Protein AF-A0A3C2E5F0-F1 (afdb_monomer)

Secondary structure (DSSP, 8-state):
--HHHHHHHHHHHHHHHHHHHHHHHHHHHTT-----STT-TTSPPHHHHHHHHT--SPP-------HHHHTTS--

Foldseek 3Di:
DDPVVVVVVVVVVVVVVVVVVVVCCCVPVVPPDDQPDPVSVVDDDPVRVVVVVPDPDDDDDDDDDDPVVCVVDDD

Sequence (75 aa):
MSRKWHLAAMLAALGVLVAAVNLIAANFLSHVRVDATEAGLYRLSDGSLETIEEMAEPVRWTFYYSRRAAADYPA

Structure (mmCIF, N/CA/C/O backbone):
data_AF-A0A3C2E5F0-F1
#
_entry.id   AF-A0A3C2E5F0-F1
#
loop_
_atom_site.group_PDB
_atom_site.id
_atom_site.type_symbol
_atom_site.label_atom_id
_atom_site.label_alt_id
_atom_site.label_comp_id
_atom_site.label_asym_id
_atom_site.label_entity_id
_atom_site.label_seq_id
_atom_site.pdbx_PDB_ins_code
_atom_site.Cartn_x
_atom_site.Cartn_y
_atom_site.Cartn_z
_atom_site.occupancy
_atom_site.B_iso_or_equiv
_atom_site.auth_seq_id
_atom_site.auth_comp_id
_atom_site.auth_asym_id
_atom_site.auth_atom_id
_atom_site.pdbx_PDB_model_num
ATOM 1 N N . MET A 1 1 ? 15.690 -7.092 -42.208 1.00 63.16 1 MET A N 1
ATOM 2 C CA . MET A 1 1 ? 15.923 -6.506 -40.867 1.00 63.16 1 MET A CA 1
ATOM 3 C C . MET A 1 1 ? 16.913 -7.402 -40.126 1.00 63.16 1 MET A C 1
ATOM 5 O O . MET A 1 1 ? 16.772 -8.613 -40.228 1.00 63.16 1 MET A O 1
ATOM 9 N N . SER A 1 2 ? 17.965 -6.877 -39.487 1.00 85.50 2 SER A N 1
ATOM 10 C CA . SER A 1 2 ? 18.996 -7.734 -38.866 1.00 85.50 2 SER A CA 1
ATOM 11 C C . SER A 1 2 ? 18.554 -8.246 -37.488 1.00 85.50 2 SER A C 1
ATOM 13 O O . SER A 1 2 ? 17.797 -7.580 -36.787 1.00 85.50 2 SER A O 1
ATOM 15 N N . ARG A 1 3 ? 19.054 -9.413 -37.054 1.00 87.88 3 ARG A N 1
ATOM 16 C CA . ARG A 1 3 ? 18.759 -10.015 -35.733 1.00 87.88 3 ARG A CA 1
ATOM 17 C C . ARG A 1 3 ? 18.911 -9.032 -34.559 1.00 87.88 3 ARG A C 1
ATOM 19 O O . ARG A 1 3 ? 18.158 -9.106 -33.596 1.00 87.88 3 ARG A O 1
ATOM 26 N N . LYS A 1 4 ? 19.848 -8.082 -34.655 1.00 91.12 4 LYS A N 1
ATOM 27 C CA . LYS A 1 4 ? 20.077 -7.039 -33.640 1.00 91.12 4 LYS A CA 1
ATOM 28 C C . LYS A 1 4 ? 18.882 -6.087 -33.491 1.00 91.12 4 LYS A C 1
ATOM 30 O O . LYS A 1 4 ? 18.564 -5.697 -32.376 1.00 91.12 4 LYS A O 1
ATOM 35 N N . TRP A 1 5 ? 18.190 -5.771 -34.586 1.00 94.56 5 TRP A N 1
ATOM 36 C CA . TRP A 1 5 ? 16.995 -4.921 -34.568 1.00 94.56 5 TRP A CA 1
ATOM 37 C C . TRP A 1 5 ? 15.804 -5.596 -33.895 1.00 94.56 5 TRP A C 1
ATOM 39 O O . TRP A 1 5 ? 15.097 -4.953 -33.128 1.00 94.56 5 TRP A O 1
ATOM 49 N N . HIS A 1 6 ? 15.614 -6.897 -34.123 1.00 93.88 6 HIS A N 1
ATOM 50 C 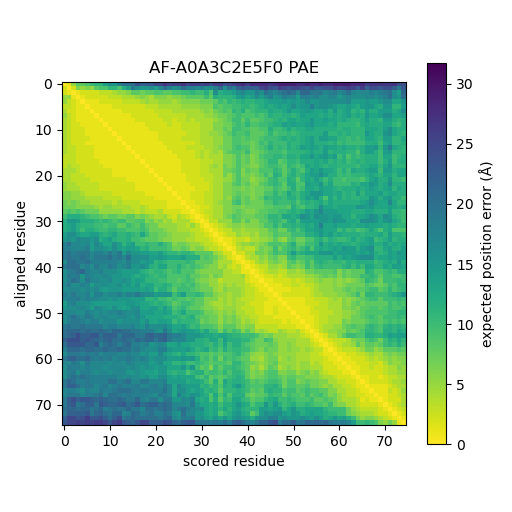CA . HIS A 1 6 ? 14.567 -7.654 -33.434 1.00 93.88 6 HIS A CA 1
ATOM 51 C C . HIS A 1 6 ? 14.814 -7.704 -31.923 1.00 93.88 6 HIS A C 1
ATOM 53 O O . HIS A 1 6 ? 13.894 -7.458 -31.151 1.00 93.88 6 HIS A O 1
ATOM 59 N N . LEU A 1 7 ? 16.062 -7.932 -31.499 1.00 96.31 7 LEU A N 1
ATOM 60 C CA . LEU A 1 7 ? 16.428 -7.909 -30.079 1.00 96.31 7 LEU A CA 1
ATOM 61 C C . LEU A 1 7 ? 16.205 -6.528 -29.449 1.00 96.31 7 LEU A C 1
ATOM 63 O O . LEU A 1 7 ? 15.642 -6.442 -28.362 1.00 96.31 7 LEU A O 1
ATOM 67 N N . ALA A 1 8 ? 16.588 -5.452 -30.140 1.00 96.88 8 ALA A N 1
ATOM 68 C CA . ALA A 1 8 ? 16.359 -4.091 -29.659 1.00 96.88 8 ALA A CA 1
ATOM 69 C C . ALA A 1 8 ? 14.860 -3.773 -29.516 1.00 96.88 8 ALA A C 1
ATOM 71 O O . ALA A 1 8 ? 14.441 -3.243 -28.490 1.00 96.88 8 ALA A O 1
ATOM 72 N N . ALA A 1 9 ? 14.044 -4.153 -30.503 1.00 97.12 9 ALA A N 1
ATOM 73 C CA . ALA A 1 9 ? 12.596 -3.967 -30.451 1.00 97.12 9 ALA A CA 1
ATOM 74 C C . ALA A 1 9 ? 11.948 -4.774 -29.313 1.00 97.12 9 ALA A C 1
ATOM 76 O O . ALA A 1 9 ? 11.089 -4.251 -28.607 1.00 97.12 9 ALA A O 1
ATOM 77 N N . MET A 1 10 ? 12.388 -6.018 -29.089 1.00 97.62 10 MET A N 1
ATOM 78 C CA . MET A 1 10 ? 11.904 -6.839 -27.974 1.00 97.62 10 MET A CA 1
ATOM 79 C C . MET A 1 10 ? 12.258 -6.234 -26.614 1.00 97.62 10 MET A C 1
ATOM 81 O O . MET A 1 10 ? 11.403 -6.185 -25.734 1.00 97.62 10 MET A O 1
ATOM 85 N N . LEU A 1 11 ? 13.490 -5.747 -26.439 1.00 98.00 11 LEU A N 1
ATOM 86 C CA . LEU A 1 11 ? 13.908 -5.101 -25.192 1.00 98.00 11 LEU A CA 1
ATOM 87 C C . LEU A 1 11 ? 13.133 -3.806 -24.935 1.00 98.00 11 LEU A C 1
ATOM 89 O O . LEU A 1 11 ? 12.709 -3.564 -23.807 1.00 98.00 11 LEU A O 1
ATOM 93 N N . ALA A 1 12 ? 12.897 -3.002 -25.974 1.00 98.19 12 ALA A N 1
ATOM 94 C CA . ALA A 1 12 ? 12.080 -1.799 -25.861 1.00 98.19 12 ALA A CA 1
ATOM 95 C C . ALA A 1 12 ? 10.632 -2.136 -25.471 1.00 98.19 12 ALA A C 1
ATOM 97 O O . ALA A 1 12 ? 10.092 -1.540 -24.541 1.00 98.19 12 ALA A O 1
ATOM 98 N N . ALA A 1 13 ? 10.026 -3.133 -26.124 1.00 98.31 13 ALA A N 1
ATOM 99 C CA . ALA A 1 13 ? 8.681 -3.596 -25.792 1.00 98.31 13 ALA A CA 1
ATOM 100 C C . ALA A 1 13 ? 8.593 -4.125 -24.351 1.00 98.31 13 ALA A C 1
ATOM 102 O O . ALA A 1 13 ? 7.637 -3.815 -23.643 1.00 98.31 13 ALA A O 1
ATOM 103 N N . LEU A 1 14 ? 9.607 -4.864 -23.891 1.00 98.56 14 LEU A N 1
ATOM 104 C CA . LEU A 1 14 ? 9.686 -5.335 -22.509 1.00 98.56 14 LEU A CA 1
ATOM 105 C C . LEU A 1 14 ? 9.784 -4.168 -21.519 1.00 98.56 14 LEU A C 1
ATOM 107 O O . LEU A 1 14 ? 9.076 -4.164 -20.516 1.00 98.56 14 LEU A O 1
ATOM 111 N N . GLY A 1 15 ? 10.612 -3.161 -21.807 1.00 98.56 15 GLY A N 1
ATOM 112 C CA . GLY A 1 15 ? 10.721 -1.962 -20.974 1.00 98.56 15 GLY A CA 1
ATOM 113 C C . GLY A 1 15 ? 9.391 -1.213 -20.858 1.00 98.56 15 GLY A C 1
ATOM 114 O O . GLY A 1 15 ? 8.974 -0.859 -19.755 1.00 98.56 15 GLY A O 1
ATOM 115 N N . VAL A 1 16 ? 8.684 -1.045 -21.979 1.00 98.50 16 VAL A N 1
ATOM 116 C CA . VAL A 1 16 ? 7.341 -0.444 -22.002 1.00 98.50 16 VAL A CA 1
ATOM 117 C C . VAL A 1 16 ? 6.350 -1.276 -21.190 1.00 98.50 16 VAL A C 1
ATOM 119 O O . VAL A 1 16 ? 5.592 -0.713 -20.404 1.00 98.50 16 VAL A O 1
ATOM 122 N N . LEU A 1 17 ? 6.374 -2.603 -21.329 1.00 98.50 17 LEU A N 1
ATOM 123 C CA . LEU A 1 17 ? 5.495 -3.495 -20.576 1.00 98.50 17 LEU A CA 1
ATOM 124 C C . LEU A 1 17 ? 5.734 -3.377 -19.066 1.00 98.50 17 LEU A C 1
ATOM 126 O O . LEU A 1 17 ? 4.779 -3.226 -18.308 1.00 98.50 17 LEU A O 1
ATOM 130 N N . VAL A 1 18 ? 6.995 -3.396 -18.628 1.00 98.50 18 VAL A N 1
ATOM 131 C CA . VAL A 1 18 ? 7.349 -3.245 -17.208 1.00 98.50 18 VAL A CA 1
ATOM 132 C C . VAL A 1 18 ? 6.868 -1.898 -16.670 1.00 98.50 18 VAL A C 1
ATOM 134 O O . VAL A 1 18 ? 6.268 -1.853 -15.596 1.00 98.50 18 VAL A O 1
ATOM 137 N N . ALA A 1 19 ? 7.079 -0.808 -17.413 1.00 98.25 19 ALA A N 1
ATOM 138 C CA . ALA A 1 19 ? 6.612 0.517 -17.014 1.00 98.25 19 ALA A CA 1
ATOM 139 C C . ALA A 1 19 ? 5.077 0.584 -16.923 1.00 98.25 19 ALA A C 1
ATOM 141 O O . ALA A 1 19 ? 4.542 1.087 -15.936 1.00 98.25 19 ALA A O 1
ATOM 142 N N . ALA A 1 20 ? 4.370 0.027 -17.910 1.00 98.12 20 ALA A N 1
ATOM 143 C CA . ALA A 1 20 ? 2.911 -0.012 -17.929 1.00 98.12 20 ALA A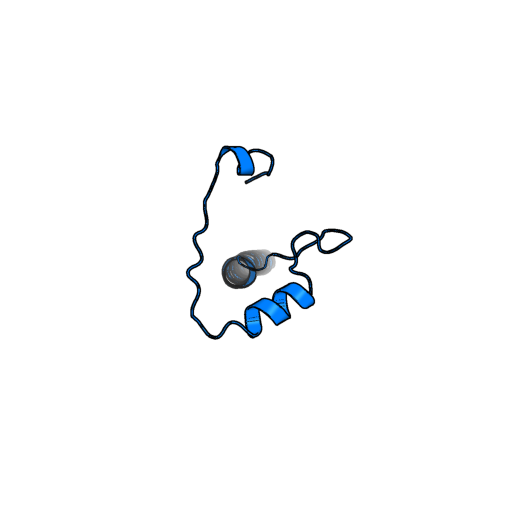 CA 1
ATOM 144 C C . ALA A 1 20 ? 2.349 -0.804 -16.740 1.00 98.12 20 ALA A C 1
ATOM 146 O O . ALA A 1 20 ? 1.459 -0.316 -16.046 1.00 98.12 20 ALA A O 1
ATOM 147 N N . VAL A 1 21 ? 2.903 -1.988 -16.458 1.00 97.81 21 VAL A N 1
ATOM 148 C CA . VAL A 1 21 ? 2.493 -2.811 -15.309 1.00 97.81 21 VAL A CA 1
ATOM 149 C C . VAL A 1 21 ? 2.722 -2.070 -13.996 1.00 97.81 21 VAL A C 1
ATOM 151 O O . VAL A 1 21 ? 1.829 -2.055 -13.156 1.00 97.81 21 VAL A O 1
ATOM 154 N N . ASN A 1 22 ? 3.873 -1.414 -13.823 1.00 96.88 22 ASN A N 1
ATOM 155 C CA . ASN A 1 22 ? 4.149 -0.644 -12.608 1.00 96.88 22 ASN A CA 1
ATOM 156 C C . ASN A 1 22 ? 3.191 0.538 -12.444 1.00 96.88 22 ASN A C 1
ATOM 158 O O . ASN A 1 22 ? 2.712 0.779 -11.340 1.00 96.88 22 ASN A O 1
ATOM 162 N N . LEU A 1 23 ? 2.872 1.252 -13.526 1.00 96.94 23 LEU A N 1
ATOM 163 C CA . LEU A 1 23 ? 1.943 2.380 -13.472 1.00 96.94 23 LEU A CA 1
ATOM 164 C C . LEU A 1 23 ? 0.521 1.926 -13.119 1.00 96.94 23 LEU A C 1
ATOM 166 O O . LEU A 1 23 ? -0.136 2.540 -12.279 1.00 96.94 23 LEU A O 1
ATOM 170 N N . ILE A 1 24 ? 0.067 0.822 -13.718 1.00 96.69 24 ILE A N 1
ATOM 171 C CA . ILE A 1 24 ? -1.217 0.197 -13.382 1.00 96.69 24 ILE A CA 1
ATOM 172 C C . ILE A 1 24 ? -1.196 -0.247 -11.915 1.00 96.69 24 ILE A C 1
ATOM 174 O O . ILE A 1 24 ? -2.102 0.095 -11.160 1.00 96.69 24 ILE A O 1
ATOM 178 N N . ALA A 1 25 ? -0.149 -0.939 -11.467 1.00 94.56 25 ALA A N 1
ATOM 179 C CA . ALA A 1 25 ? -0.051 -1.391 -10.085 1.00 94.56 25 ALA A CA 1
ATOM 180 C C . ALA A 1 25 ? -0.061 -0.219 -9.091 1.00 94.56 25 ALA A C 1
ATOM 182 O O . ALA A 1 25 ? -0.810 -0.249 -8.120 1.00 94.56 25 ALA A O 1
ATOM 183 N N . ALA A 1 26 ? 0.688 0.849 -9.357 1.00 91.25 26 ALA A N 1
ATOM 184 C CA . ALA A 1 26 ? 0.686 2.042 -8.517 1.00 91.25 26 ALA A CA 1
ATOM 185 C C . ALA A 1 26 ? -0.702 2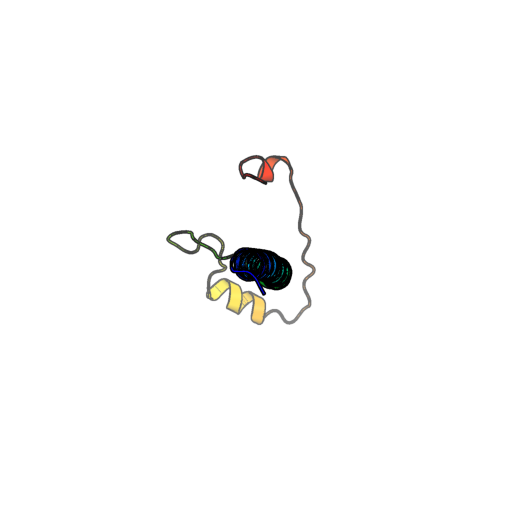.704 -8.464 1.00 91.25 26 ALA A C 1
ATOM 187 O O . ALA A 1 26 ? -1.154 3.109 -7.395 1.00 91.25 26 ALA A O 1
ATOM 188 N N . ASN A 1 27 ? -1.418 2.778 -9.587 1.00 91.56 27 ASN A N 1
ATOM 189 C CA . ASN A 1 27 ? -2.742 3.395 -9.617 1.00 91.56 27 ASN A CA 1
ATOM 190 C C . ASN A 1 27 ? -3.811 2.544 -8.911 1.00 91.56 27 ASN A C 1
ATOM 192 O O . ASN A 1 27 ? -4.635 3.080 -8.177 1.00 91.56 27 ASN A O 1
ATOM 196 N N . PHE A 1 28 ? -3.797 1.225 -9.115 1.00 91.62 28 PHE A N 1
ATOM 197 C CA . PHE A 1 28 ? -4.867 0.340 -8.643 1.00 91.62 28 PHE A CA 1
ATOM 198 C C . PHE A 1 28 ? -4.578 -0.332 -7.293 1.00 91.62 28 PHE A C 1
ATOM 200 O O . PHE A 1 28 ? -5.518 -0.642 -6.567 1.00 91.62 28 PHE A O 1
ATOM 207 N N . LEU A 1 29 ? -3.310 -0.547 -6.927 1.00 90.56 29 LEU A N 1
ATOM 208 C CA . LEU A 1 29 ? -2.920 -1.231 -5.687 1.00 90.56 29 LEU A CA 1
ATOM 209 C C . LEU A 1 29 ? -2.352 -0.299 -4.605 1.00 90.56 29 LEU A C 1
ATOM 211 O O . LEU A 1 29 ? -2.141 -0.758 -3.488 1.00 90.56 29 LEU A O 1
ATOM 215 N N . SER A 1 30 ? -2.153 0.999 -4.866 1.00 82.38 30 SER A N 1
ATOM 216 C CA . SER A 1 30 ? -1.604 1.947 -3.867 1.00 82.38 30 SER A CA 1
ATOM 217 C C . SER A 1 30 ? -2.391 2.025 -2.558 1.00 82.38 30 SER A C 1
ATOM 219 O O . SER A 1 30 ? -1.824 2.343 -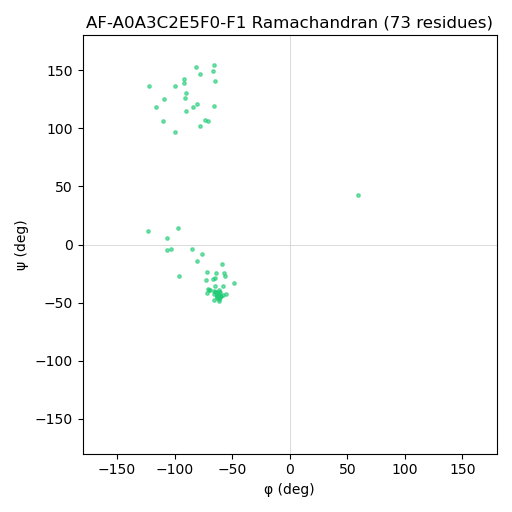1.516 1.00 82.38 30 SER A O 1
ATOM 221 N N . HIS A 1 31 ? -3.691 1.738 -2.601 1.00 78.25 31 HIS A N 1
ATOM 222 C CA . HIS A 1 31 ? -4.582 1.808 -1.440 1.00 78.25 31 HIS A CA 1
ATOM 223 C C . HIS A 1 31 ? -4.910 0.428 -0.861 1.00 78.25 31 HIS A C 1
ATOM 225 O O . HIS A 1 31 ? -5.588 0.331 0.162 1.00 78.25 31 HIS A O 1
ATOM 231 N N . VAL A 1 32 ? -4.434 -0.646 -1.494 1.00 82.06 32 VAL A N 1
ATOM 232 C CA . VAL A 1 32 ? -4.678 -2.009 -1.030 1.00 82.06 32 VAL A CA 1
ATOM 233 C C . VAL A 1 32 ? -3.746 -2.284 0.148 1.00 82.06 32 VAL A C 1
ATOM 235 O O . VAL A 1 32 ? -2.556 -2.537 -0.022 1.00 82.06 32 VAL A O 1
ATOM 238 N N . ARG A 1 33 ? -4.293 -2.226 1.365 1.00 78.75 33 ARG A N 1
ATOM 239 C CA . ARG A 1 33 ? -3.593 -2.603 2.600 1.00 78.75 33 ARG A CA 1
ATOM 240 C C . ARG A 1 33 ? -4.021 -4.016 2.984 1.00 78.75 33 ARG A C 1
ATOM 242 O O . ARG A 1 33 ? -5.084 -4.203 3.568 1.00 78.75 33 ARG A O 1
ATOM 249 N N . VAL A 1 34 ? -3.221 -5.014 2.615 1.00 80.69 34 VAL A N 1
ATOM 250 C CA . VAL A 1 34 ? -3.456 -6.402 3.037 1.00 80.69 34 VAL A CA 1
ATOM 251 C C . VAL A 1 34 ? -2.918 -6.573 4.454 1.00 80.69 34 VAL A C 1
ATOM 253 O O . VAL A 1 34 ? -1.731 -6.358 4.690 1.00 80.69 34 VAL A O 1
ATOM 256 N N . ASP A 1 35 ? -3.783 -6.957 5.392 1.00 80.75 35 ASP A N 1
ATOM 257 C CA . ASP A 1 35 ? -3.347 -7.369 6.726 1.00 80.75 35 ASP A CA 1
ATOM 258 C C . ASP A 1 35 ? -2.702 -8.761 6.632 1.00 80.75 35 ASP A C 1
ATOM 260 O O . ASP A 1 35 ? -3.387 -9.757 6.398 1.00 80.75 35 ASP A O 1
ATOM 264 N N . ALA A 1 36 ? -1.373 -8.801 6.753 1.00 78.69 36 ALA A N 1
ATOM 265 C CA . ALA A 1 36 ? -0.564 -10.019 6.719 1.00 78.69 36 ALA A CA 1
ATOM 266 C C . ALA A 1 36 ? -0.228 -10.554 8.125 1.00 78.69 36 ALA A C 1
ATOM 268 O O . ALA A 1 36 ? 0.677 -11.378 8.269 1.00 78.69 36 ALA A O 1
ATOM 269 N N . THR A 1 37 ? -0.902 -10.069 9.173 1.00 81.44 37 THR A N 1
ATOM 270 C CA . THR A 1 37 ? -0.706 -10.569 10.539 1.00 81.44 37 THR A CA 1
ATOM 271 C C . THR A 1 37 ? -1.440 -11.895 10.748 1.00 81.44 37 THR A C 1
ATOM 273 O O . THR A 1 37 ? -2.519 -12.118 10.201 1.00 81.44 37 THR A O 1
ATOM 276 N N . GLU A 1 38 ? -0.864 -12.774 11.573 1.00 71.44 38 GLU A N 1
ATOM 277 C CA . GLU A 1 38 ? -1.359 -14.141 11.818 1.00 71.44 38 GLU A CA 1
ATOM 278 C C . GLU A 1 38 ? -2.815 -14.190 12.321 1.00 71.44 38 GLU A C 1
ATOM 280 O O . GLU A 1 38 ? -3.517 -15.168 12.084 1.00 71.44 38 GLU A O 1
ATOM 285 N N . ALA A 1 39 ? -3.295 -13.114 12.953 1.00 77.25 39 ALA A N 1
ATOM 286 C CA . ALA A 1 39 ? -4.641 -13.024 13.518 1.00 77.25 39 ALA A CA 1
ATOM 287 C C . ALA A 1 39 ? -5.483 -11.856 12.972 1.00 77.25 39 ALA A C 1
ATOM 289 O O . ALA A 1 39 ? -6.527 -11.549 13.543 1.00 77.25 39 ALA A O 1
ATOM 290 N N . GLY A 1 40 ? -5.056 -11.177 11.900 1.00 73.19 40 GLY A N 1
ATOM 291 C CA . GLY A 1 40 ? -5.771 -9.994 11.404 1.00 73.19 40 GLY A CA 1
ATOM 292 C C . GLY A 1 40 ? -5.866 -8.881 12.456 1.00 73.19 40 GLY A C 1
ATOM 293 O O . GLY A 1 40 ? -6.933 -8.300 12.646 1.00 73.19 40 GLY A O 1
ATOM 294 N N . LEU A 1 41 ? -4.768 -8.630 13.178 1.00 77.19 41 LEU A N 1
ATOM 295 C CA . LEU A 1 41 ? -4.686 -7.729 14.334 1.00 77.19 41 LEU A CA 1
ATOM 296 C C . LEU A 1 41 ? -5.080 -6.278 14.012 1.00 77.19 41 LEU A C 1
ATOM 298 O O . LEU A 1 41 ? -5.341 -5.506 14.934 1.00 77.19 41 LEU A O 1
ATOM 302 N N . TYR A 1 42 ? -5.120 -5.901 12.732 1.00 75.06 42 TYR A N 1
ATOM 303 C CA . TYR A 1 42 ? -5.531 -4.574 12.275 1.00 75.06 42 TYR A CA 1
ATOM 304 C C . TYR A 1 42 ? -6.916 -4.563 11.608 1.00 75.06 42 TYR A C 1
ATOM 306 O O . TYR A 1 42 ? -7.337 -3.520 11.098 1.00 75.06 42 TYR A O 1
ATOM 314 N N . ARG A 1 43 ? -7.644 -5.687 11.611 1.00 81.81 43 ARG A N 1
ATOM 315 C CA . ARG A 1 43 ? -9.035 -5.773 11.149 1.00 81.81 43 ARG A CA 1
ATOM 316 C C . ARG A 1 43 ? -9.999 -5.543 12.318 1.00 81.81 43 ARG A C 1
ATOM 318 O O . ARG A 1 43 ? -9.770 -5.999 13.433 1.00 81.81 43 ARG A O 1
ATOM 325 N N . LEU A 1 44 ? -11.104 -4.850 12.051 1.00 85.75 44 LEU A N 1
ATOM 326 C CA . LEU A 1 44 ? -12.223 -4.774 12.991 1.00 85.75 44 LEU A CA 1
ATOM 327 C C . LEU A 1 44 ? -12.855 -6.160 13.166 1.00 85.75 44 LEU A C 1
ATOM 329 O O . LEU A 1 44 ? -12.990 -6.903 12.195 1.00 85.75 44 LEU A O 1
ATOM 333 N N . SER A 1 45 ? -13.248 -6.502 14.395 1.00 87.88 45 SER A N 1
ATOM 334 C CA . SER A 1 45 ? -14.044 -7.708 14.636 1.00 87.88 45 SER A CA 1
ATOM 335 C C . SER A 1 45 ? -15.420 -7.586 13.986 1.00 87.88 45 SER A C 1
ATOM 337 O O . SER A 1 45 ? -15.944 -6.478 13.853 1.00 87.88 45 SER A O 1
ATOM 339 N N . ASP A 1 46 ? -16.037 -8.722 13.663 1.00 87.94 46 ASP A N 1
ATOM 340 C CA . ASP A 1 46 ? -17.377 -8.754 13.066 1.00 87.94 46 ASP A CA 1
ATOM 341 C C . ASP A 1 46 ? -18.402 -8.000 13.929 1.00 87.94 46 ASP A C 1
ATOM 343 O O . ASP A 1 46 ? -19.137 -7.160 13.423 1.00 87.94 46 ASP A O 1
ATOM 347 N N . GLY A 1 47 ? -18.360 -8.173 15.257 1.00 88.56 47 GLY A N 1
ATOM 348 C CA . GLY A 1 47 ? -19.238 -7.424 16.166 1.00 88.56 47 GLY A CA 1
ATOM 349 C C . GLY A 1 47 ? -18.982 -5.909 16.184 1.00 88.56 47 GLY A C 1
ATOM 350 O O . GLY A 1 47 ? -19.907 -5.131 16.413 1.00 88.56 47 GLY A O 1
ATOM 351 N N . SER A 1 48 ? -17.748 -5.463 15.913 1.00 89.31 48 SER A N 1
ATOM 352 C CA . SER A 1 48 ? -17.455 -4.028 15.769 1.00 89.31 48 SER A CA 1
ATOM 353 C C . SER A 1 48 ? -18.046 -3.469 14.477 1.00 89.31 48 SER A C 1
ATOM 355 O O . SER A 1 48 ? -18.530 -2.340 14.474 1.00 89.31 48 SER A O 1
ATOM 357 N N . LEU A 1 49 ? -18.006 -4.246 13.389 1.00 90.06 49 LEU A N 1
ATOM 358 C CA . LEU A 1 49 ? -18.605 -3.864 12.110 1.00 90.06 49 LEU A CA 1
ATOM 359 C C . LEU A 1 49 ? -20.126 -3.769 12.224 1.00 90.06 49 LEU A C 1
ATOM 361 O O . LEU A 1 49 ? -20.682 -2.740 11.858 1.00 90.06 49 LEU A O 1
ATOM 365 N N . GLU A 1 50 ? -20.769 -4.775 12.817 1.00 91.88 50 GLU A N 1
ATOM 366 C CA . GLU A 1 50 ? -22.223 -4.794 13.024 1.00 91.88 50 GLU A CA 1
ATOM 367 C C . GLU A 1 50 ? -22.689 -3.585 13.850 1.00 91.88 50 GLU A C 1
ATOM 369 O O . GLU A 1 50 ? -23.604 -2.867 13.458 1.00 91.88 50 GLU A O 1
ATOM 374 N N . THR A 1 51 ? -21.956 -3.250 14.919 1.00 89.81 51 THR A N 1
ATOM 375 C CA . THR A 1 51 ? -22.242 -2.050 15.725 1.00 89.81 51 THR A CA 1
ATOM 376 C C . THR A 1 51 ? -22.123 -0.753 14.913 1.00 89.81 51 THR A C 1
ATOM 378 O O . THR A 1 51 ? -22.909 0.170 15.115 1.00 89.81 51 THR A O 1
ATOM 381 N N . ILE A 1 52 ? -21.136 -0.645 14.013 1.00 88.81 52 ILE A N 1
ATOM 382 C CA . ILE A 1 52 ? -20.947 0.542 13.161 1.00 88.81 52 ILE A CA 1
ATOM 383 C C . ILE A 1 52 ? -22.065 0.645 12.115 1.00 88.81 52 ILE A C 1
ATOM 385 O O . ILE A 1 52 ? -22.528 1.750 11.831 1.00 88.81 52 ILE A O 1
ATOM 389 N N . GLU A 1 53 ? -22.499 -0.479 11.545 1.00 88.44 53 GLU A N 1
ATOM 390 C CA . GLU A 1 53 ? -23.557 -0.526 10.528 1.00 88.44 53 GLU A CA 1
ATOM 391 C C . GLU A 1 53 ? -24.932 -0.125 11.083 1.00 88.44 53 GLU A C 1
ATOM 393 O O . GLU A 1 53 ? -25.733 0.478 10.368 1.00 88.44 53 GLU A O 1
ATOM 398 N N . GLU A 1 54 ? -25.186 -0.377 12.367 1.00 91.06 54 GLU A N 1
ATOM 399 C CA . GLU A 1 54 ? -26.420 0.024 13.054 1.00 91.06 54 GLU A CA 1
ATOM 400 C C . GLU A 1 54 ? -26.475 1.523 13.418 1.00 91.06 54 GLU A C 1
ATOM 402 O O . GLU A 1 54 ? -27.519 2.027 13.849 1.00 91.06 54 GLU A O 1
ATOM 407 N N . MET A 1 55 ? -25.379 2.274 13.245 1.00 88.38 55 MET A N 1
ATOM 408 C CA . MET A 1 55 ? -25.336 3.694 13.599 1.00 88.38 55 MET A CA 1
ATOM 409 C C . MET A 1 55 ? -26.179 4.542 12.635 1.00 88.38 55 MET A C 1
ATOM 411 O O . MET A 1 55 ? -25.782 4.835 11.510 1.00 88.38 55 MET A O 1
ATOM 415 N N . ALA A 1 56 ? -27.337 5.003 13.113 1.00 85.25 56 ALA A N 1
ATOM 416 C CA . ALA A 1 56 ? -28.264 5.824 12.331 1.00 85.25 56 ALA A CA 1
ATOM 417 C C . ALA A 1 56 ? -27.774 7.265 12.085 1.00 85.25 56 ALA A C 1
ATOM 419 O O . ALA A 1 56 ? -28.212 7.919 11.137 1.00 85.25 56 ALA A O 1
ATOM 420 N N . GLU A 1 57 ? -26.886 7.780 12.939 1.00 86.62 57 GLU A N 1
ATOM 421 C CA . GLU A 1 57 ? -26.374 9.145 12.835 1.00 86.62 57 GLU A CA 1
ATOM 422 C C . GLU A 1 57 ? -24.984 9.189 12.181 1.00 86.62 57 GLU A C 1
ATOM 424 O O . GLU A 1 57 ? -24.103 8.399 12.533 1.00 86.62 57 GLU A O 1
ATOM 429 N N . PRO A 1 58 ? -24.736 10.139 11.260 1.00 84.06 58 PRO A N 1
ATOM 430 C CA . PRO A 1 58 ?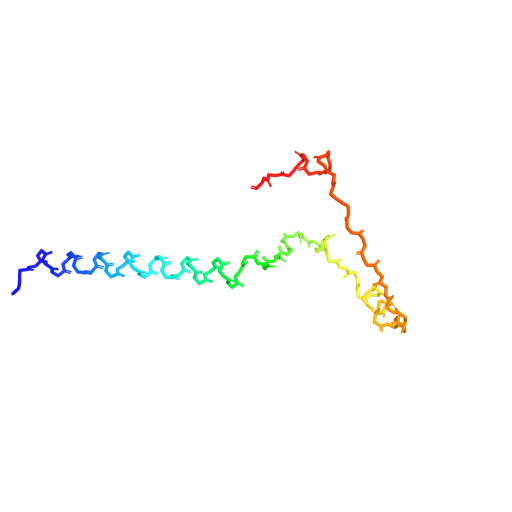 -23.440 10.275 10.613 1.00 84.06 58 PRO A CA 1
ATOM 431 C C . PRO A 1 58 ? -22.362 10.681 11.624 1.00 84.06 58 PRO A C 1
ATOM 433 O O . PRO A 1 58 ? -22.396 11.769 12.204 1.00 84.06 58 PRO A O 1
ATOM 436 N N . VAL A 1 59 ? -21.351 9.827 11.781 1.00 82.00 59 VAL A N 1
ATOM 437 C CA . VAL A 1 59 ? -20.194 10.095 12.639 1.00 82.00 59 VAL A CA 1
ATOM 438 C C . VAL A 1 59 ? -19.047 10.750 11.884 1.00 82.00 59 VAL A C 1
ATOM 440 O O . VAL A 1 59 ? -18.705 10.395 10.755 1.00 82.00 59 VAL A O 1
ATOM 443 N N . ARG A 1 60 ? -18.418 11.730 12.539 1.00 89.19 60 ARG A N 1
ATOM 444 C CA . ARG A 1 60 ? -17.228 12.410 12.028 1.00 89.19 60 ARG A CA 1
ATOM 445 C C . ARG A 1 60 ? -15.979 11.682 12.505 1.00 89.19 60 ARG A C 1
ATOM 447 O O . ARG A 1 60 ? -15.664 11.699 13.692 1.00 89.19 60 ARG A O 1
ATOM 454 N N . TRP A 1 61 ? -15.236 11.122 11.562 1.00 85.31 61 TRP A N 1
ATOM 455 C CA . TRP A 1 61 ? -13.939 10.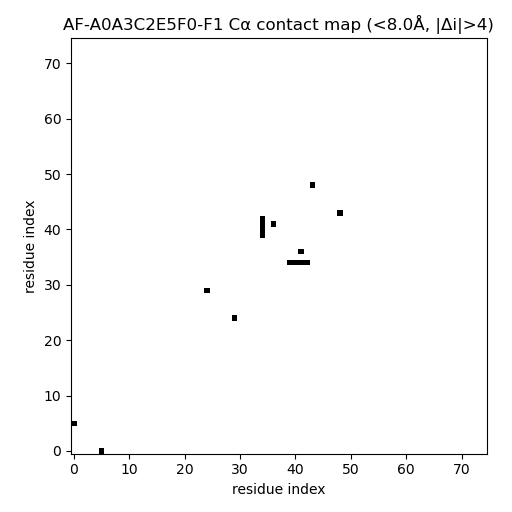517 11.835 1.00 85.31 61 TRP A CA 1
ATOM 456 C C . TRP A 1 61 ? -12.844 11.584 11.836 1.00 85.31 61 TRP A C 1
ATOM 458 O O . TRP A 1 61 ? -12.597 12.231 10.817 1.00 85.31 61 TRP A O 1
ATOM 468 N N . THR A 1 62 ? -12.180 11.760 12.978 1.00 90.62 62 THR A N 1
ATOM 469 C CA . THR A 1 62 ? -11.011 12.640 13.100 1.00 90.62 62 THR A CA 1
ATOM 470 C C . THR A 1 62 ? -9.771 11.785 13.298 1.00 90.62 62 THR A C 1
ATOM 472 O O . THR A 1 62 ? -9.557 11.213 14.364 1.00 90.62 62 THR A O 1
ATOM 475 N N . PHE A 1 63 ? -8.950 11.695 12.258 1.00 87.69 63 PHE A N 1
ATOM 476 C CA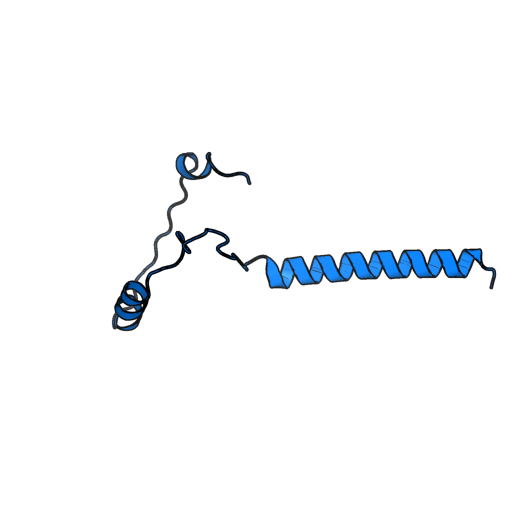 . PHE A 1 63 ? -7.692 10.962 12.306 1.00 87.69 63 PHE A CA 1
ATOM 477 C C . PHE A 1 63 ? -6.565 11.889 12.761 1.00 87.69 63 PHE A C 1
ATOM 479 O O . PHE A 1 63 ? -6.384 12.976 12.212 1.00 87.69 63 PHE A O 1
ATOM 486 N N . TYR A 1 64 ? -5.788 11.443 13.745 1.00 88.06 64 TYR A N 1
ATOM 487 C CA . TYR A 1 64 ? -4.623 12.169 14.239 1.00 88.06 64 TYR A CA 1
ATOM 488 C C . TYR A 1 64 ? -3.349 11.445 13.832 1.00 88.06 64 TYR A C 1
ATOM 490 O O . TYR A 1 64 ? -3.158 10.270 14.138 1.00 88.06 64 TYR A O 1
ATOM 498 N N . TYR A 1 65 ? -2.451 12.168 13.171 1.00 86.31 65 TYR A N 1
ATOM 499 C CA . TYR A 1 65 ? -1.114 11.675 12.887 1.00 86.31 65 TYR A CA 1
ATOM 500 C C . TYR A 1 65 ? -0.161 12.064 14.017 1.00 86.31 65 TYR A C 1
ATOM 502 O O . TYR A 1 65 ? -0.014 13.242 14.347 1.00 86.31 65 TYR A O 1
ATOM 510 N N . SER A 1 66 ? 0.526 11.074 14.584 1.00 88.25 66 SER A N 1
ATOM 511 C CA . SER A 1 66 ? 1.591 11.287 15.561 1.00 88.25 66 SER A CA 1
ATOM 512 C C . SER A 1 66 ? 2.909 10.786 14.996 1.00 88.25 66 SER A C 1
ATOM 514 O O . SER A 1 66 ? 3.088 9.589 14.776 1.00 88.25 66 SER A O 1
ATOM 516 N N . ARG A 1 67 ? 3.873 11.698 14.835 1.00 87.38 67 ARG A N 1
ATOM 517 C CA . ARG A 1 67 ? 5.235 11.345 14.409 1.00 87.38 67 ARG A CA 1
ATOM 518 C C . ARG A 1 67 ? 5.885 10.340 15.363 1.00 87.38 67 ARG A C 1
ATOM 520 O O . ARG A 1 67 ? 6.615 9.471 14.913 1.00 87.38 67 ARG A O 1
ATOM 527 N N . ARG A 1 68 ? 5.603 10.447 16.668 1.00 90.88 68 ARG A N 1
ATOM 528 C CA . ARG A 1 68 ? 6.116 9.508 17.673 1.00 90.88 68 ARG A CA 1
ATOM 529 C C . ARG A 1 68 ? 5.549 8.102 17.471 1.00 90.88 68 ARG A C 1
ATOM 531 O O . ARG A 1 68 ? 6.296 7.153 17.618 1.00 90.88 68 ARG A O 1
ATOM 538 N N . ALA A 1 69 ? 4.265 7.976 17.132 1.00 83.69 69 ALA A N 1
ATOM 539 C CA . ALA A 1 69 ? 3.635 6.675 16.890 1.00 83.69 69 ALA A CA 1
ATOM 540 C C . ALA A 1 69 ? 4.091 6.032 15.569 1.00 83.69 69 ALA A C 1
ATOM 542 O O . ALA A 1 69 ? 4.148 4.814 15.465 1.00 83.69 69 ALA A O 1
ATOM 543 N N . ALA A 1 70 ? 4.429 6.849 14.568 1.00 82.94 70 ALA A N 1
ATOM 544 C CA . ALA A 1 70 ? 4.936 6.372 13.284 1.00 82.94 70 ALA A CA 1
ATOM 545 C C . ALA A 1 70 ? 6.433 6.012 13.309 1.00 82.94 70 ALA A C 1
ATOM 547 O O . ALA A 1 70 ? 6.910 5.373 12.382 1.00 82.94 70 ALA A O 1
ATOM 548 N N . ALA A 1 71 ? 7.177 6.415 14.347 1.00 87.25 71 ALA A N 1
ATOM 549 C CA . ALA A 1 71 ? 8.629 6.237 14.415 1.00 87.25 71 ALA A CA 1
ATOM 550 C C . ALA A 1 71 ? 9.071 4.764 14.442 1.00 87.25 71 ALA A C 1
ATOM 552 O O . ALA A 1 71 ? 10.189 4.462 14.033 1.00 87.25 71 ALA A O 1
ATOM 553 N N . ASP A 1 72 ? 8.194 3.866 14.893 1.00 86.25 72 ASP A N 1
ATOM 554 C CA . ASP A 1 72 ? 8.481 2.435 15.009 1.00 86.25 72 ASP A CA 1
ATOM 555 C C . ASP A 1 72 ? 8.252 1.668 13.690 1.00 86.25 72 ASP A C 1
ATOM 557 O O . ASP A 1 72 ? 8.536 0.472 13.618 1.00 86.25 72 ASP A O 1
ATOM 561 N N . TYR A 1 73 ? 7.761 2.337 12.637 1.00 76.62 73 TYR A N 1
ATOM 562 C CA . TYR A 1 73 ? 7.428 1.716 11.354 1.00 76.62 73 TYR A CA 1
ATOM 563 C C . TYR A 1 73 ? 8.206 2.365 10.195 1.00 76.62 73 TYR A C 1
ATOM 565 O O . TYR A 1 73 ? 8.315 3.592 10.138 1.00 76.62 73 TYR A O 1
ATOM 573 N N . PRO A 1 74 ? 8.753 1.574 9.252 1.00 71.81 74 PRO A N 1
ATOM 574 C CA . PRO A 1 74 ? 9.428 2.107 8.072 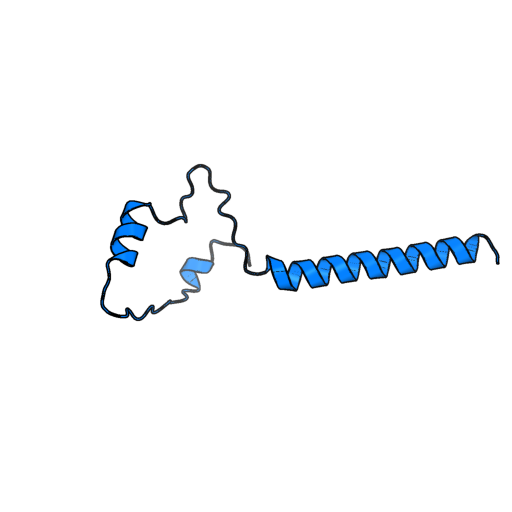1.00 71.81 74 PRO A CA 1
ATOM 575 C C . PRO A 1 74 ? 8.451 2.841 7.138 1.00 71.81 74 PRO A C 1
ATOM 577 O O . PRO A 1 74 ? 7.268 2.503 7.075 1.00 71.81 74 PRO A O 1
ATO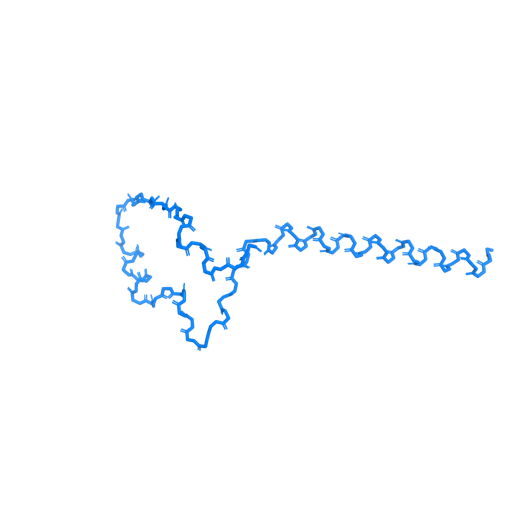M 580 N N . ALA A 1 75 ? 8.978 3.857 6.445 1.00 60.06 75 ALA A N 1
ATOM 581 C CA . ALA A 1 75 ? 8.246 4.721 5.514 1.00 60.06 75 ALA A CA 1
ATOM 582 C C . ALA A 1 75 ? 7.959 4.051 4.164 1.00 60.06 75 ALA A C 1
ATOM 584 O O . ALA A 1 75 ? 8.820 3.265 3.702 1.00 60.06 75 ALA A O 1
#

Solvent-accessible surface area (backbone atoms only — not comparable to full-atom values): 5007 Å² total; per-residue (Å²): 135,58,74,67,56,55,52,52,51,51,52,50,52,49,52,51,49,54,52,51,52,51,52,50,44,53,72,74,45,70,81,66,78,79,76,84,50,99,76,40,83,88,57,80,52,69,70,57,51,55,58,56,71,68,53,87,65,92,78,85,87,83,86,80,89,50,73,78,75,48,66,86,53,89,132

Mean predicted aligned error: 9.71 Å

Radius of gyration: 22.96 Å; Cα contacts (8 Å, |Δi|>4): 8; chains: 1; bounding box: 48×27×58 Å

pLDDT: mean 87.77, std 8.39, range [60.06, 98.56]